Protein 7TEC (pdb70)

Organism: Listeria monocytogenes (NCBI:txid1639)

Secondary structure (DSSP, 8-state):
--TTTSSS--B-HHHHHHHS---HHHHHHTTTTTS---EE-TTS-EEBPHHHHHHHHHHHHHHHS---SS--

Structure (mmCIF, N/CA/C/O backbone):
data_7TEC
#
_entry.id   7TEC
#
_cell.length_a   28.632
_cell.length_b   47.717
_cell.length_c   121.410
_cell.angle_alpha   90.000
_cell.angle_beta   90.000
_cell.angle_gamma   90.000
#
_symmetry.space_group_name_H-M   'P 2 2 21'
#
loop_
_entity.id
_entity.type
_entity.pdbx_description
1 polymer 'HTH-type transcriptional regulator GlnR'
2 polymer "DNA (5'-D(*CP*GP*TP*GP*TP*CP*AP*GP*AP*TP*AP*AP*TP*CP*TP*GP*AP*CP*AP*CP*G)-3')"
#
loop_
_atom_site.group_PDB
_atom_site.id
_atom_site.type_symbol
_atom_site.label_atom_id
_atom_site.label_alt_id
_atom_site.label_comp_id
_atom_site.label_asym_id
_atom_site.label_entity_id
_atom_site.label_seq_id
_atom_site.pdbx_PDB_ins_code
_atom_site.Cartn_x
_atom_site.Cartn_y
_atom_site.Cartn_z
_atom_site.occupancy
_atom_site.B_iso_or_equiv
_atom_site.auth_seq_id
_atom_site.auth_comp_id
_atom_site.auth_asym_id
_atom_site.auth_atom_id
_atom_site.pdbx_PDB_model_num
ATOM 1 N N . GLU A 1 6 ? 9.804 30.811 30.048 1.00 82.68 2 GLU A N 1
ATOM 2 C CA . GLU A 1 6 ? 9.002 30.152 31.083 1.00 85.67 2 GLU A CA 1
ATOM 3 C C . GLU A 1 6 ? 7.979 29.254 30.403 1.00 94.16 2 GLU A C 1
ATOM 4 O O . GLU A 1 6 ? 7.238 28.493 31.058 1.00 81.92 2 GLU A O 1
ATOM 6 N N . LYS A 1 7 ? 7.959 29.360 29.068 1.00 105.93 3 LYS A N 1
ATOM 7 C CA . LYS A 1 7 ? 7.048 28.620 28.204 1.00 98.32 3 LYS A CA 1
ATOM 8 C C . LYS A 1 7 ? 7.725 27.485 27.455 1.00 94.42 3 LYS A C 1
ATOM 9 O O . LYS A 1 7 ? 7.131 26.412 27.323 1.00 88.79 3 LYS A O 1
ATOM 11 N N . GLU A 1 8 ? 8.952 27.690 26.970 1.00 100.99 4 GLU A N 1
ATOM 12 C CA . GLU A 1 8 ? 9.706 26.658 26.263 1.00 98.87 4 GLU A CA 1
ATOM 13 C C . GLU A 1 8 ? 10.402 25.695 27.217 1.00 97.72 4 GLU A C 1
ATOM 14 O O . GLU A 1 8 ? 11.416 25.091 26.847 1.00 93.99 4 GLU A O 1
ATOM 16 N N . ILE A 1 9 ? 9.898 25.571 28.445 1.00 99.36 5 ILE A N 1
ATOM 17 C CA . ILE A 1 9 ? 10.399 24.618 29.424 1.00 101.23 5 ILE A CA 1
ATOM 18 C C . ILE A 1 9 ? 9.301 23.671 29.898 1.00 94.58 5 ILE A C 1
ATOM 19 O O . ILE A 1 9 ? 9.473 22.446 29.901 1.00 88.45 5 ILE A O 1
ATOM 24 N N . ARG A 1 10 ? 8.142 24.225 30.275 1.00 92.29 6 ARG A N 1
ATOM 25 C CA . ARG A 1 10 ? 7.030 23.387 30.714 1.00 82.98 6 ARG A CA 1
ATOM 26 C C . ARG A 1 10 ? 6.474 22.566 29.560 1.00 72.49 6 ARG A C 1
ATOM 27 O O . ARG A 1 10 ? 6.068 21.414 29.752 1.00 58.17 6 ARG A O 1
ATOM 29 N N . ARG A 1 11 ? 6.461 23.140 28.351 1.00 77.76 7 ARG A N 1
ATOM 30 C CA . ARG A 1 11 ? 5.895 22.450 27.194 1.00 73.92 7 ARG A CA 1
ATOM 31 C C . ARG A 1 11 ? 6.835 21.360 26.685 1.00 64.99 7 ARG A C 1
ATOM 32 O O . ARG A 1 11 ? 6.503 20.168 26.737 1.00 53.34 7 ARG A O 1
ATOM 34 N N . SER A 1 12 ? 8.038 21.748 26.263 1.00 62.05 8 SER A N 1
ATOM 35 C CA . SER A 1 12 ? 9.063 20.849 25.750 1.00 61.90 8 SER A CA 1
ATOM 36 C C . SER A 1 12 ? 9.480 19.751 26.732 1.00 70.39 8 SER A C 1
ATOM 37 O O . SER A 1 12 ? 10.343 18.938 26.366 1.00 66.65 8 SER A O 1
ATOM 40 N N . MET A 1 13 ? 8.950 19.726 27.963 1.00 81.40 9 MET A N 1
ATOM 41 C CA . MET A 1 13 ? 9.244 18.632 28.892 1.00 85.45 9 MET A CA 1
ATOM 42 C C . MET A 1 13 ? 8.418 17.407 28.530 1.00 84.44 9 MET A C 1
ATOM 43 O O . MET A 1 13 ? 7.184 17.499 28.476 1.00 81.98 9 MET A O 1
ATOM 48 N N . PRO A 1 14 ? 9.040 16.238 28.282 1.00 83.82 10 PRO A N 1
ATOM 49 C CA . PRO A 1 14 ? 8.265 15.052 27.893 1.00 75.22 10 PRO A CA 1
ATOM 50 C C . PRO A 1 14 ? 7.438 14.495 29.045 1.00 65.17 10 PRO A C 1
ATOM 51 O O . PRO A 1 14 ? 7.975 13.960 30.018 1.00 64.24 10 PRO A O 1
ATOM 55 N N . LEU A 1 15 ? 6.144 14.593 28.927 1.00 57.97 11 LEU A N 1
ATOM 56 C CA . LEU A 1 15 ? 5.246 14.305 30.031 1.00 52.99 11 LEU A CA 1
ATOM 57 C C . LEU A 1 15 ? 4.161 13.299 29.687 1.00 55.49 11 LEU A C 1
ATOM 58 O O . LEU A 1 15 ? 3.812 12.473 30.542 1.00 55.22 11 LEU A O 1
ATOM 63 N N . PHE A 1 16 ? 3.517 13.365 28.275 1.00 51.02 12 PHE A N 1
ATOM 64 C CA . PHE A 1 16 ? 2.402 12.473 27.995 1.00 43.66 12 PHE A CA 1
ATOM 65 C C . PHE A 1 16 ? 2.877 11.217 27.278 1.00 43.03 12 PHE A C 1
ATOM 66 O O . PHE A 1 16 ? 3.849 11.247 26.509 1.00 39.91 12 PHE A O 1
ATOM 74 N N . PRO A 1 17 ? 2.180 10.120 27.520 1.00 38.84 13 PRO A N 1
ATOM 75 C CA . PRO A 1 17 ? 2.372 8.9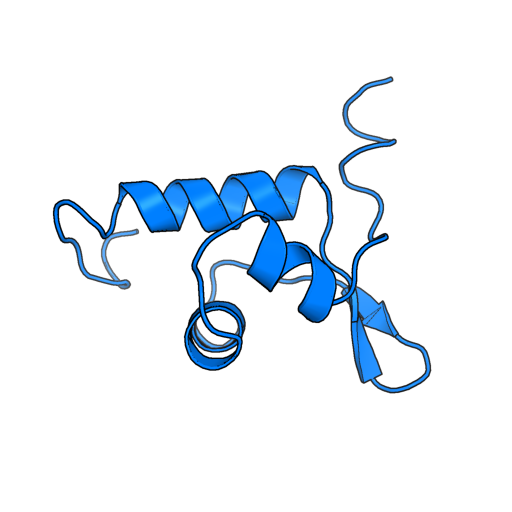09 26.732 1.00 37.23 13 PRO A CA 1
ATOM 76 C C . PRO A 1 17 ? 1.490 8.995 25.486 1.00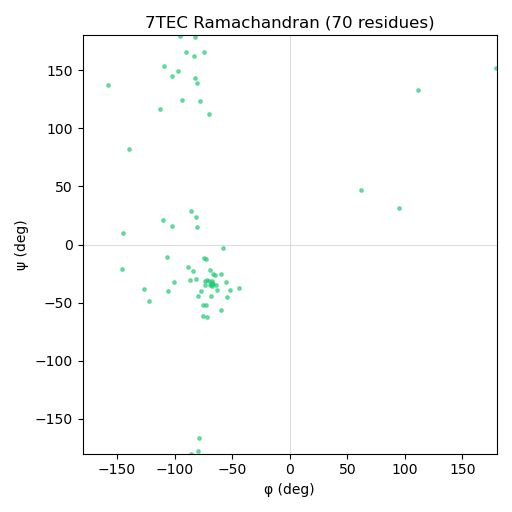 39.79 13 PRO A C 1
ATOM 77 O O . PRO A 1 17 ? 0.744 9.955 25.283 1.00 39.04 13 PRO A O 1
ATOM 81 N N . ILE A 1 18 ? 1.556 7.951 24.660 1.00 43.37 14 ILE A N 1
ATOM 82 C CA . ILE A 1 18 ? 0.902 8.016 23.361 1.00 47.50 14 ILE A CA 1
ATOM 83 C C . ILE A 1 18 ? -0.611 7.884 23.468 1.00 52.86 14 ILE A C 1
ATOM 84 O O . ILE A 1 18 ? -1.324 8.180 22.497 1.00 41.73 14 ILE A O 1
ATOM 89 N N . GLY A 1 19 ? -1.119 7.496 24.642 1.00 55.38 15 GLY A N 1
ATOM 90 C CA . GLY A 1 19 ? -2.537 7.348 24.855 1.00 54.42 15 GLY A CA 1
ATOM 91 C C . GLY A 1 19 ? -3.246 8.685 24.918 1.00 56.54 15 GLY A C 1
ATOM 92 O O . GLY A 1 19 ? -4.109 8.991 24.090 1.00 53.08 15 GLY A O 1
ATOM 93 N N . PRO A 1 20 ? -2.896 9.507 25.914 1.00 59.29 16 PRO A N 1
ATOM 94 C CA . PRO A 1 20 ? -3.526 10.832 26.033 1.00 60.17 16 PRO A CA 1
ATOM 95 C C . PRO A 1 20 ? -3.419 11.696 24.782 1.00 65.28 16 PRO A C 1
ATOM 96 O O . PRO A 1 20 ? -4.327 12.495 24.519 1.00 69.52 16 PRO A O 1
ATOM 100 N N . VAL A 1 21 ? -2.338 11.570 24.004 1.00 63.96 17 VAL A N 1
ATOM 101 C CA . VAL A 1 21 ? -2.191 12.377 22.793 1.00 58.80 17 VAL A CA 1
ATOM 102 C C . VAL A 1 21 ? -3.136 11.883 21.697 1.00 54.21 17 VAL A C 1
ATOM 103 O O . VAL A 1 21 ? -3.633 12.680 20.886 1.00 52.35 17 VAL A O 1
ATOM 107 N N . MET A 1 22 ? -3.428 10.579 21.668 1.00 51.10 18 MET A N 1
ATOM 108 C CA . MET A 1 22 ? -4.526 10.096 20.836 1.00 54.85 18 MET A CA 1
ATOM 109 C C . MET A 1 22 ? -5.865 10.723 21.219 1.00 61.34 18 MET A C 1
ATOM 110 O O . MET A 1 22 ? -6.750 10.818 20.369 1.00 75.56 18 MET A O 1
ATOM 115 N N . LYS A 1 23 ? -6.034 11.167 22.462 1.00 48.79 19 LYS A N 1
ATOM 116 C CA . LYS A 1 23 ? -7.287 11.797 22.844 1.00 41.91 19 LYS A CA 1
ATOM 117 C C . LYS A 1 23 ? -7.316 13.245 22.379 1.00 41.54 19 LYS A C 1
ATOM 118 O O . LYS A 1 23 ? -8.316 13.6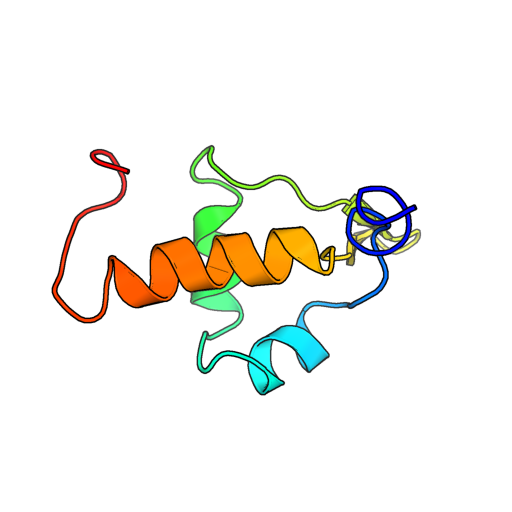84 21.810 1.00 47.56 19 LYS A O 1
ATOM 124 N N . LEU A 1 24 ? -6.219 13.988 22.569 1.00 46.02 20 LEU A N 1
ATOM 125 C CA . LEU A 1 24 ? -6.174 15.389 22.144 1.00 56.78 20 LEU A CA 1
ATOM 126 C C . LEU A 1 24 ? -6.395 15.518 20.647 1.00 59.01 20 LEU A C 1
ATOM 127 O O . LEU A 1 24 ? -7.279 16.252 20.189 1.00 58.74 20 LEU A O 1
ATOM 132 N N . THR A 1 25 ? -5.565 14.835 19.870 1.00 63.64 21 THR A N 1
ATOM 133 C CA . THR A 1 25 ? -5.734 14.749 18.432 1.00 63.97 21 THR A CA 1
ATOM 134 C C . THR A 1 25 ? -6.797 13.703 18.114 1.00 64.52 21 THR A C 1
ATOM 135 O O . THR A 1 25 ? -7.429 13.123 19.002 1.00 69.43 21 THR A O 1
ATOM 139 N N . ASP A 1 26 ? -7.026 13.472 16.830 1.00 55.28 22 ASP A N 1
ATOM 140 C CA . ASP A 1 26 ? -7.771 12.299 16.409 1.00 62.12 22 ASP A CA 1
ATOM 141 C C . ASP A 1 26 ? -6.856 11.304 15.712 1.00 66.94 22 ASP A C 1
ATOM 142 O O . ASP A 1 26 ? -7.322 10.435 14.968 1.00 85.40 22 ASP A O 1
ATOM 147 N N . LEU A 1 27 ? -5.558 11.410 15.973 1.00 55.83 23 LEU A N 1
ATOM 148 C CA . LEU A 1 27 ? -4.539 10.582 15.342 1.00 49.33 23 LEU A CA 1
ATOM 149 C C . LEU A 1 27 ? -4.440 9.204 16.008 1.00 44.01 23 LEU A C 1
ATOM 150 O O . LEU A 1 27 ? -4.513 9.067 17.241 1.00 41.41 23 LEU A O 1
ATOM 155 N N . THR A 1 28 ? -4.282 8.180 15.173 1.00 43.69 24 THR A N 1
ATOM 156 C CA . THR A 1 28 ? -4.059 6.811 15.624 1.00 42.92 24 THR A CA 1
ATOM 157 C C . THR A 1 28 ? -2.595 6.567 15.961 1.00 43.09 24 THR A C 1
ATOM 158 O O . THR A 1 28 ? -1.694 7.072 15.285 1.00 47.05 24 THR A O 1
ATOM 162 N N . ALA A 1 29 ? -2.370 5.760 17.011 1.00 41.60 25 ALA A N 1
ATOM 163 C CA . ALA A 1 29 ? -1.017 5.372 17.406 1.00 41.59 25 ALA A CA 1
ATOM 164 C C . ALA A 1 29 ? -0.176 4.986 16.206 1.00 43.23 25 ALA A C 1
ATOM 165 O O . ALA A 1 29 ? 1.015 5.319 16.143 1.00 43.89 25 ALA A O 1
ATOM 167 N N . ARG A 1 30 ? -0.793 4.313 15.229 1.00 49.66 26 ARG A N 1
ATOM 168 C CA . ARG A 1 30 ? -0.087 3.940 14.009 1.00 48.42 26 ARG A CA 1
ATOM 169 C C . ARG A 1 30 ? 0.358 5.173 13.228 1.00 47.49 26 ARG A C 1
ATOM 170 O O . ARG A 1 30 ? 1.475 5.198 12.701 1.00 52.27 26 ARG A O 1
ATOM 178 N N . GLN A 1 31 ? -0.479 6.222 13.171 1.00 46.83 27 GLN A N 1
ATOM 179 C CA . GLN A 1 31 ? -0.064 7.462 12.510 1.00 48.11 27 GLN A CA 1
ATOM 180 C C . GLN A 1 31 ? 1.039 8.157 13.283 1.00 54.10 27 GLN A C 1
ATOM 181 O O . GLN A 1 31 ? 2.014 8.632 12.692 1.00 60.41 27 GLN A O 1
ATOM 187 N N . ILE A 1 32 ? 0.886 8.240 14.609 1.00 52.83 28 ILE A N 1
ATOM 188 C CA . ILE A 1 32 ? 1.774 9.037 15.449 1.00 46.02 28 ILE A CA 1
ATOM 189 C C . ILE A 1 32 ? 3.142 8.403 15.513 1.00 46.78 28 ILE A C 1
ATOM 190 O O . ILE A 1 32 ? 4.152 9.097 15.669 1.00 47.84 28 ILE A O 1
ATOM 195 N N . ARG A 1 33 ? 3.194 7.074 15.426 1.00 46.49 29 ARG A N 1
ATOM 196 C CA . ARG A 1 33 ? 4.464 6.368 15.381 1.00 47.50 29 ARG A CA 1
ATOM 197 C C . ARG A 1 33 ? 5.004 6.207 13.972 1.00 49.70 29 ARG A C 1
ATOM 198 O O . ARG A 1 33 ? 6.187 5.904 13.818 1.00 51.07 29 ARG A O 1
ATOM 206 N N . TYR A 1 34 ? 4.174 6.337 12.946 1.00 50.25 30 TYR A N 1
ATOM 207 C CA . TYR A 1 34 ? 4.734 6.372 11.606 1.00 52.62 30 TYR A CA 1
ATOM 208 C C . TYR A 1 34 ? 5.567 7.631 11.414 1.00 54.14 30 TYR A C 1
ATOM 209 O O . TYR A 1 34 ? 6.584 7.605 10.713 1.00 56.88 30 TYR A O 1
ATOM 218 N N . TYR A 1 35 ? 5.175 8.741 12.044 1.00 53.33 31 TYR A N 1
ATOM 219 C CA . TYR A 1 35 ? 5.957 9.956 11.836 1.00 55.19 31 TYR A CA 1
ATOM 220 C C . TYR A 1 35 ? 7.296 9.894 12.564 1.00 59.20 31 TYR A C 1
ATOM 221 O O . TYR A 1 35 ? 8.178 10.720 12.299 1.00 62.12 31 TYR A O 1
ATOM 230 N N . GLU A 1 36 ? 7.472 8.921 13.455 1.00 64.67 32 GLU A N 1
ATOM 231 C CA . GLU A 1 36 ? 8.706 8.822 14.225 1.00 72.01 32 GLU A CA 1
ATOM 232 C C . GLU A 1 36 ? 9.842 8.274 13.375 1.00 78.64 32 GLU A C 1
ATOM 233 O O . GLU A 1 36 ? 10.931 8.862 13.320 1.00 74.98 32 GLU A O 1
ATOM 239 N N . ASP A 1 37 ? 9.609 7.133 12.717 1.00 95.48 33 ASP A N 1
ATOM 240 C CA . ASP A 1 37 ? 10.603 6.501 11.858 1.00 103.69 33 ASP A CA 1
ATOM 241 C C . ASP A 1 37 ? 10.653 7.151 10.492 1.00 103.42 33 ASP A C 1
ATOM 242 O O . ASP A 1 37 ? 11.192 6.554 9.553 1.00 115.60 33 ASP A O 1
ATOM 247 N N . GLN A 1 38 ? 10.069 8.341 10.360 1.00 89.34 34 GLN A N 1
ATOM 248 C CA . GLN A 1 38 ? 10.088 9.085 9.115 1.00 78.04 34 GLN A CA 1
ATOM 249 C C . GLN A 1 38 ? 11.020 10.288 9.122 1.00 79.74 34 GLN A C 1
ATOM 250 O O . GLN A 1 38 ? 11.291 10.836 8.050 1.00 85.95 34 GLN A O 1
ATOM 256 N N . GLY A 1 39 ? 11.548 10.684 10.278 1.00 80.88 35 GLY A N 1
ATOM 257 C CA . GLY A 1 39 ? 12.615 11.667 10.328 1.00 86.32 35 GLY A CA 1
ATOM 258 C C . GLY A 1 39 ? 12.160 13.093 10.555 1.00 86.65 35 GLY A C 1
ATOM 259 O O . GLY A 1 39 ? 12.788 14.038 10.050 1.00 89.70 35 GLY A O 1
ATOM 260 N N . LEU A 1 40 ? 11.049 13.257 11.295 1.00 79.43 36 LEU A N 1
ATOM 261 C CA . LEU A 1 40 ? 10.540 14.588 11.604 1.00 75.21 36 LEU A CA 1
ATOM 262 C C . LEU A 1 40 ? 9.912 14.726 12.991 1.00 68.41 36 LEU A C 1
ATOM 263 O O . LEU A 1 40 ? 9.238 15.734 13.242 1.00 66.90 36 LEU A O 1
ATOM 268 N N . ILE A 1 41 ? 10.044 13.737 13.873 1.00 65.81 37 ILE A N 1
ATOM 269 C CA . ILE A 1 41 ? 9.661 13.905 15.274 1.00 64.50 37 ILE A CA 1
ATOM 270 C C . ILE A 1 41 ? 10.417 12.869 16.094 1.00 77.30 37 ILE A C 1
ATOM 271 O O . ILE A 1 41 ? 10.549 11.709 15.689 1.00 85.18 37 ILE A O 1
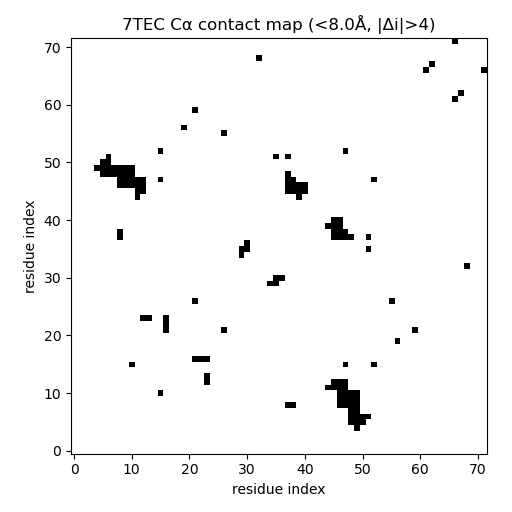ATOM 276 N N . HIS A 1 42 ? 10.927 13.301 17.250 1.00 75.14 38 HIS A N 1
ATOM 277 C CA . HIS A 1 42 ? 11.772 12.461 18.100 1.00 72.76 38 HIS A CA 1
ATOM 278 C C . HIS A 1 42 ? 11.398 12.682 19.564 1.00 72.18 38 HIS A C 1
ATOM 279 O O . HIS A 1 42 ? 12.032 13.465 20.280 1.00 79.32 38 HIS A O 1
ATOM 281 N N . PRO A 1 43 ? 10.345 12.010 20.029 1.00 60.89 39 PRO A N 1
ATOM 282 C CA . PRO A 1 43 ? 9.940 12.143 21.437 1.00 56.57 39 PRO A CA 1
ATOM 283 C C . PRO A 1 43 ? 10.752 11.228 22.347 1.00 51.97 39 PRO A C 1
ATOM 284 O O . PRO A 1 43 ? 11.388 10.269 21.906 1.00 52.65 39 PRO A O 1
ATOM 288 N N . ALA A 1 44 ? 10.718 11.545 23.640 1.00 51.30 40 ALA A N 1
ATOM 289 C CA . ALA A 1 44 ? 11.593 10.863 24.578 1.00 51.72 40 ALA A CA 1
ATOM 290 C C . ALA A 1 44 ? 11.096 9.449 24.842 1.00 49.64 40 ALA A C 1
ATOM 291 O O . ALA A 1 44 ? 9.956 9.095 24.539 1.00 47.68 40 ALA A O 1
ATOM 293 N N . ARG A 1 45 ? 11.966 8.638 25.436 1.00 50.36 41 ARG A N 1
ATOM 294 C CA . ARG A 1 45 ? 11.619 7.275 25.795 1.00 51.18 41 ARG A CA 1
ATOM 295 C C . ARG A 1 45 ? 11.502 7.130 27.303 1.00 56.66 41 ARG A C 1
ATOM 296 O O . ARG A 1 45 ? 12.127 7.857 28.081 1.00 61.90 41 ARG A O 1
ATOM 304 N N . ASN A 1 46 ? 10.696 6.163 27.695 1.00 57.60 42 ASN A N 1
ATOM 305 C CA . ASN A 1 46 ? 10.442 5.853 29.081 1.00 57.56 42 ASN A CA 1
ATOM 306 C C . ASN A 1 46 ? 11.561 4.981 29.627 1.00 47.32 42 ASN A C 1
ATOM 307 O O . ASN A 1 46 ? 12.484 4.581 28.916 1.00 48.33 42 ASN A O 1
ATOM 312 N N . GLN A 1 47 ? 11.463 4.646 30.905 1.00 51.44 43 GLN A N 1
ATOM 313 C CA . GLN A 1 47 ? 12.327 3.588 31.391 1.00 64.53 43 GLN A CA 1
ATOM 314 C C . GLN A 1 47 ? 11.936 2.264 30.753 1.00 62.73 43 GLN A C 1
ATOM 315 O O . GLN A 1 47 ? 12.774 1.362 30.617 1.00 68.51 43 GLN A O 1
ATOM 321 N N . GLY A 1 48 ? 10.674 2.146 30.341 1.00 49.91 44 GLY A N 1
ATOM 322 C CA . GLY A 1 48 ? 10.156 0.906 29.809 1.00 50.48 44 GLY A CA 1
ATOM 323 C C . GLY A 1 48 ? 10.063 0.947 28.306 1.00 53.59 44 GLY A C 1
ATOM 324 O O . GLY A 1 48 ? 9.401 0.118 27.669 1.00 52.17 44 GLY A O 1
ATOM 325 N N . ASN A 1 49 ? 10.767 1.924 27.743 1.00 59.12 45 ASN A N 1
ATOM 326 C CA . ASN A 1 49 ? 10.805 2.155 26.307 1.00 60.74 45 ASN A CA 1
ATOM 327 C C . ASN A 1 49 ? 9.405 2.487 25.790 1.00 54.57 45 ASN A C 1
ATOM 328 O O . ASN A 1 49 ? 8.922 1.877 24.840 1.00 50.94 45 ASN A O 1
ATOM 333 N N . HIS A 1 50 ? 8.720 3.398 26.484 1.00 47.06 46 HIS A N 1
ATOM 334 C CA . HIS A 1 50 ? 7.503 4.020 25.986 1.00 41.88 46 HIS A CA 1
ATOM 335 C C . HIS A 1 50 ? 7.872 5.346 25.337 1.00 42.78 46 HIS A C 1
ATOM 336 O O . HIS A 1 50 ? 9.034 5.749 25.328 1.00 44.46 46 HIS A O 1
ATOM 343 N N . ARG A 1 51 ? 6.888 6.058 24.806 1.00 41.96 47 ARG A N 1
ATOM 344 C CA . ARG A 1 51 ? 7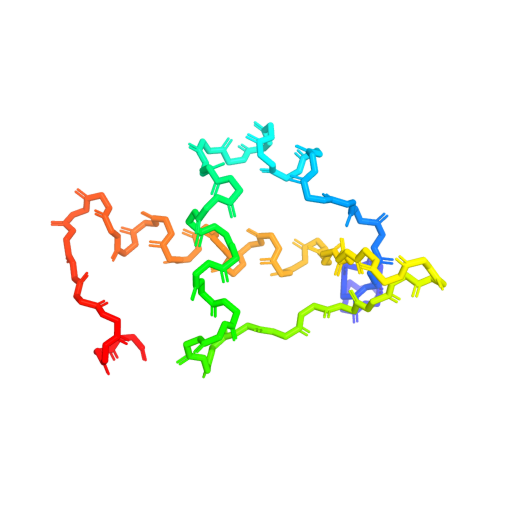.143 7.309 24.101 1.00 43.04 47 ARG A CA 1
ATOM 345 C C . ARG A 1 51 ? 6.535 8.428 24.928 1.00 43.91 47 ARG A C 1
ATOM 346 O O . ARG A 1 51 ? 5.325 8.442 25.166 1.00 51.00 47 ARG A O 1
ATOM 354 N N . LEU A 1 52 ? 7.382 9.329 25.413 1.00 54.04 48 LEU A N 1
ATOM 355 C CA . LEU A 1 52 ? 6.903 10.553 26.043 1.00 56.37 48 LEU A CA 1
ATOM 356 C C . LEU A 1 52 ? 6.852 11.630 24.980 1.00 51.99 48 LEU A C 1
ATOM 357 O O . LEU A 1 52 ? 7.838 11.870 24.283 1.00 46.55 48 LEU A O 1
ATOM 362 N N . TYR A 1 53 ? 5.677 12.222 24.838 1.00 55.88 49 TYR A N 1
ATOM 363 C CA . TYR A 1 53 ? 5.458 13.353 23.960 1.00 63.97 49 TYR A CA 1
ATOM 364 C C . TYR A 1 53 ? 5.411 14.636 24.779 1.00 65.07 49 TYR A C 1
ATOM 365 O O . TYR A 1 53 ? 4.950 14.644 25.927 1.00 5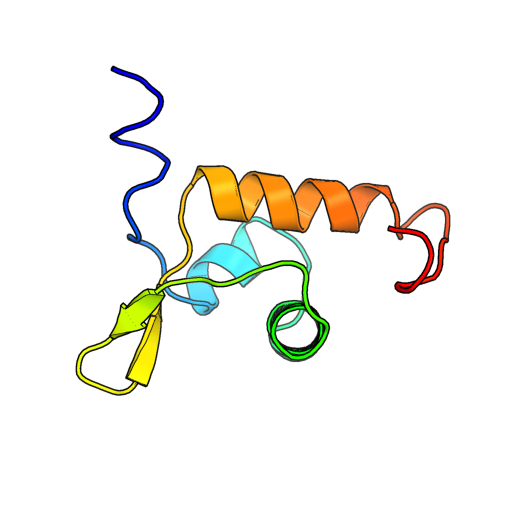8.54 49 TYR A O 1
ATOM 374 N N . SER A 1 54 ? 5.920 15.711 24.188 1.00 66.68 50 SER A N 1
ATOM 375 C CA . SER A 1 54 ? 5.892 17.015 24.825 1.00 73.04 50 SER A CA 1
ATOM 376 C C . SER A 1 54 ? 4.614 17.759 24.460 1.00 75.59 50 SER A C 1
ATOM 377 O O . SER A 1 54 ? 3.895 17.402 23.525 1.00 73.75 50 SER A O 1
ATOM 380 N N . LEU A 1 55 ? 4.340 18.820 25.219 1.00 76.12 51 LEU A N 1
ATOM 381 C CA . LEU A 1 55 ? 3.200 19.673 24.912 1.00 72.27 51 LEU A CA 1
ATOM 382 C C . LEU A 1 55 ? 3.407 20.423 23.600 1.00 78.54 51 LEU A C 1
ATOM 383 O O . LEU A 1 55 ? 2.442 20.653 22.865 1.00 82.66 51 LEU A O 1
ATOM 388 N N . GLN A 1 56 ? 4.649 20.793 23.269 1.00 78.26 52 GLN A N 1
ATOM 389 C CA . GLN A 1 56 ? 4.900 21.406 21.971 1.00 81.63 52 GLN A CA 1
ATOM 390 C C . GLN A 1 56 ? 5.091 20.363 20.884 1.00 86.92 52 GLN A C 1
ATOM 391 O O . GLN A 1 56 ? 4.912 20.673 19.702 1.00 95.12 52 GLN A O 1
ATOM 397 N N . ASP A 1 57 ? 5.470 19.142 21.256 1.00 84.29 53 ASP A N 1
ATOM 398 C CA . ASP A 1 57 ? 5.486 18.053 20.290 1.00 83.99 53 ASP A CA 1
ATOM 399 C C . ASP A 1 57 ? 4.067 17.687 19.876 1.00 74.88 53 ASP A C 1
ATOM 400 O O . ASP A 1 57 ? 3.830 17.337 18.717 1.00 77.87 53 ASP A O 1
ATOM 405 N N . ILE A 1 58 ? 3.112 17.78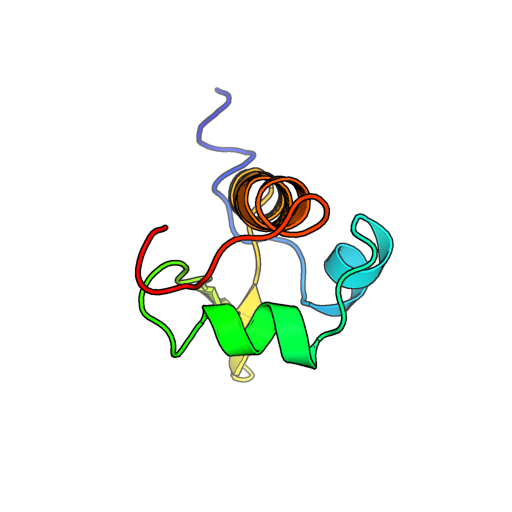9 20.803 1.00 59.51 54 ILE A N 1
ATOM 406 C CA . ILE A 1 58 ? 1.703 17.595 20.470 1.00 53.16 54 ILE A CA 1
ATOM 407 C C . ILE A 1 58 ? 1.244 18.666 19.496 1.00 57.49 54 ILE A C 1
ATOM 408 O O . ILE A 1 58 ? 0.394 18.428 18.628 1.00 58.89 54 ILE A O 1
ATOM 413 N N . ASP A 1 59 ? 1.772 19.876 19.644 1.00 68.00 55 ASP A N 1
ATOM 414 C CA . ASP A 1 59 ? 1.459 20.893 18.659 1.00 83.86 55 ASP A CA 1
ATOM 415 C C . ASP A 1 59 ? 2.076 20.533 17.305 1.00 85.64 55 ASP A C 1
ATOM 416 O O . ASP A 1 59 ? 1.489 20.840 16.263 1.00 96.70 55 ASP A O 1
ATOM 421 N N . VAL A 1 60 ? 3.225 19.840 17.299 1.00 75.18 56 VAL A N 1
ATOM 422 C CA . VAL A 1 60 ? 3.889 19.481 16.040 1.00 68.42 56 VAL A CA 1
ATOM 423 C C . VAL A 1 60 ? 3.130 18.367 15.333 1.00 55.92 56 VAL A C 1
ATOM 424 O O . VAL A 1 60 ? 3.100 18.297 14.099 1.00 57.34 56 VAL A O 1
ATOM 428 N N . LEU A 1 61 ? 2.545 17.459 16.109 1.00 53.14 57 LEU A N 1
ATOM 429 C CA . LEU A 1 61 ? 1.689 16.414 15.570 1.00 51.66 57 LEU A CA 1
ATOM 430 C C . LEU A 1 61 ? 0.382 16.974 15.026 1.00 51.87 57 LEU A C 1
ATOM 431 O O . LEU A 1 61 ? -0.299 16.308 14.240 1.00 54.76 57 LEU A O 1
ATOM 436 N N . LEU A 1 62 ? -0.015 18.158 15.483 1.00 52.47 58 LEU A N 1
ATOM 437 C CA . LEU A 1 62 ? -1.162 18.844 14.897 1.00 59.11 58 LEU A CA 1
ATOM 438 C C . LEU A 1 62 ? -0.770 19.700 13.687 1.00 61.53 58 LEU A C 1
ATOM 439 O O . LEU A 1 62 ? -1.583 19.890 12.769 1.00 58.56 58 LEU A O 1
ATOM 444 N N . GLU A 1 63 ? 0.462 20.231 13.686 1.00 60.85 59 GLU A N 1
ATOM 445 C CA . GLU A 1 63 ? 1.042 20.848 12.494 1.00 61.24 59 GLU A CA 1
ATOM 446 C C . GLU A 1 63 ? 0.961 19.907 11.294 1.00 62.99 59 GLU A C 1
ATOM 447 O O . GLU A 1 63 ? 0.726 20.344 10.161 1.00 63.64 59 GLU A O 1
ATOM 453 N N . ILE A 1 64 ? 1.182 18.610 11.532 1.00 66.49 60 ILE A N 1
ATOM 454 C CA . ILE A 1 64 ? 1.018 17.573 10.522 1.00 61.60 60 ILE A CA 1
ATOM 455 C C . ILE A 1 64 ? -0.447 17.241 10.311 1.00 63.28 60 ILE A C 1
ATOM 456 O O . ILE A 1 64 ? -0.890 17.017 9.176 1.00 67.70 60 ILE A O 1
ATOM 461 N N . LYS A 1 65 ? -1.217 17.196 11.394 1.00 68.71 61 LYS A N 1
ATOM 462 C CA . LYS A 1 65 ? -2.644 16.939 11.261 1.00 74.76 61 LYS A CA 1
ATOM 463 C C . LYS A 1 65 ? -3.282 17.928 10.289 1.00 79.95 61 LYS A C 1
ATOM 464 O O . LYS A 1 65 ? -4.050 17.531 9.404 1.00 81.60 61 LYS A O 1
ATOM 470 N N . ASP A 1 66 ? -2.949 19.219 10.413 1.00 76.59 62 ASP A N 1
ATOM 471 C CA . ASP A 1 66 ? -3.532 20.209 9.511 1.00 77.40 62 ASP A CA 1
ATOM 472 C C . ASP A 1 66 ? -2.962 20.107 8.096 1.00 82.20 62 ASP A C 1
ATOM 473 O O . ASP A 1 66 ? -3.662 20.416 7.124 1.00 87.92 62 ASP A O 1
ATOM 478 N N . TYR A 1 67 ? -1.708 19.678 7.951 1.00 74.56 63 TYR A N 1
ATOM 479 C CA . TYR A 1 67 ? -1.116 19.449 6.641 1.00 66.76 63 TYR A CA 1
ATOM 480 C C . TYR A 1 67 ? -1.426 18.064 6.101 1.00 65.64 63 TYR A C 1
ATOM 481 O O . TYR A 1 67 ? -0.599 17.491 5.388 1.00 67.43 63 TYR A O 1
ATOM 483 N N . LEU A 1 68 ? -2.558 17.483 6.486 1.00 66.17 64 LEU A N 1
ATOM 484 C CA . LEU A 1 68 ? -2.954 16.163 6.012 1.00 78.22 64 LEU A CA 1
ATOM 485 C C . LEU A 1 68 ? -4.455 16.018 5.836 1.00 82.98 64 LEU A C 1
ATOM 486 O O . LEU A 1 68 ? -4.888 15.107 5.116 1.00 81.08 64 LEU A O 1
ATOM 491 N N . ASN A 1 69 ? -5.264 16.851 6.496 1.00 87.01 65 ASN A N 1
ATOM 492 C CA . ASN A 1 69 ? -6.683 16.910 6.170 1.00 95.11 65 ASN A CA 1
ATOM 493 C C . ASN A 1 69 ? -6.910 17.520 4.796 1.00 108.62 65 ASN A C 1
ATOM 494 O O . ASN A 1 69 ? -7.841 17.123 4.084 1.00 116.82 65 ASN A O 1
ATOM 499 N N . ASP A 1 70 ? -6.082 18.495 4.414 1.00 107.05 66 ASP A N 1
ATOM 500 C CA . ASP A 1 70 ? -6.109 18.998 3.050 1.00 98.10 66 ASP A CA 1
ATOM 501 C C . ASP A 1 70 ? -5.324 18.098 2.110 1.00 86.42 66 ASP A C 1
ATOM 502 O O . ASP A 1 70 ? -5.684 17.983 0.940 1.00 88.03 66 ASP A O 1
ATOM 507 N N . GLY A 1 71 ? -4.296 17.416 2.606 1.00 77.35 67 GLY A N 1
ATOM 508 C CA . GLY A 1 71 ? -3.499 16.544 1.773 1.00 71.32 67 GLY A CA 1
ATOM 509 C C . GLY A 1 71 ? -2.094 17.066 1.551 1.00 72.98 67 GLY A C 1
ATOM 510 O O . GLY A 1 71 ? -1.900 18.258 1.283 1.00 75.16 67 GLY A O 1
ATOM 511 N N . LEU A 1 72 ? -1.107 16.180 1.712 1.00 72.15 68 LEU A N 1
ATOM 512 C CA . LEU A 1 72 ? 0.308 16.424 1.449 1.00 73.92 68 LEU A CA 1
ATOM 513 C C . LEU A 1 72 ? 1.061 15.150 1.798 1.00 72.32 68 LEU A C 1
ATOM 514 O O . LEU A 1 72 ? 0.618 14.374 2.644 1.00 69.45 68 LEU A O 1
ATOM 519 N N . ASN A 1 73 ? 2.186 14.931 1.142 1.00 74.40 69 ASN A N 1
ATOM 520 C CA . ASN A 1 73 ? 2.978 13.742 1.417 1.00 85.69 69 ASN A CA 1
ATOM 521 C C . ASN A 1 73 ? 3.783 13.947 2.701 1.00 93.16 69 ASN A C 1
ATOM 522 O O . ASN A 1 73 ? 3.509 14.842 3.506 1.00 95.83 69 ASN A O 1
ATOM 527 N N . ILE A 1 74 ? 4.761 13.076 2.932 1.00 91.32 70 ILE A N 1
ATOM 528 C CA . ILE A 1 74 ? 5.703 13.243 4.032 1.00 87.06 70 ILE A CA 1
ATOM 529 C C . ILE A 1 74 ? 7.043 13.806 3.582 1.00 89.82 70 ILE A C 1
ATOM 530 O O . ILE A 1 74 ? 7.675 14.560 4.329 1.00 80.51 70 ILE A O 1
ATOM 532 N N . ALA A 1 75 ? 7.479 13.479 2.365 1.00 105.31 71 ALA A N 1
ATOM 533 C CA . ALA A 1 75 ? 8.749 14.007 1.882 1.00 118.21 71 ALA A CA 1
ATOM 534 C C . ALA A 1 75 ? 8.688 15.517 1.721 1.00 127.73 71 ALA A C 1
ATOM 535 O O . ALA A 1 75 ? 9.721 16.193 1.807 1.00 140.41 71 ALA A O 1
ATOM 537 N N . GLY A 1 76 ? 7.492 16.064 1.503 1.00 118.35 72 GLY A N 1
ATOM 538 C CA . GLY A 1 76 ? 7.365 17.508 1.395 1.00 110.64 72 GLY A CA 1
ATOM 539 C C . GLY A 1 76 ? 7.510 18.203 2.736 1.00 100.15 72 GLY A C 1
ATO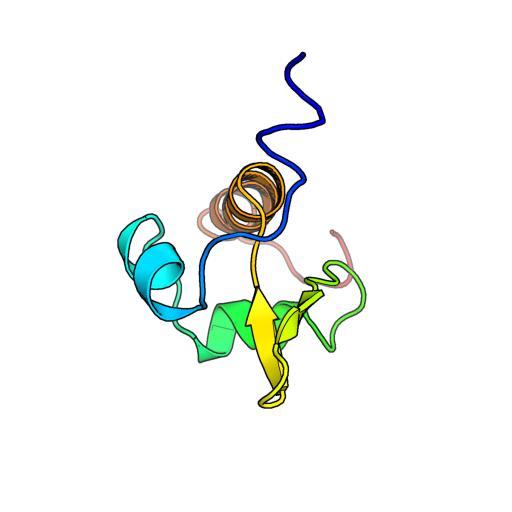M 540 O O . GLY A 1 76 ? 8.322 19.122 2.898 1.00 106.55 72 GLY A O 1
ATOM 541 N N . ILE A 1 77 ? 6.752 17.764 3.723 1.00 80.51 73 ILE A N 1
ATOM 542 C CA . ILE A 1 77 ? 6.966 18.313 5.031 1.00 76.76 73 ILE A CA 1
ATOM 543 C C . ILE A 1 77 ? 8.245 17.617 5.513 1.00 76.79 73 ILE A C 1
ATOM 544 O O . ILE A 1 77 ? 9.350 18.141 5.439 1.00 79.56 73 ILE A O 1
#

Sequence (72 aa):
EKEIRRSMPLFPIGPVMKLTDLTARQIRYYEDQGLIHPARNQGNHRLYSLQDIDVLLEIKDYLNDGLNIAGI

Nearest PDB structures (foldseek):
  7tec-assembly1_A-2  TM=1.014E+00  e=5.002E-14  Listeria monocytogenes
  4r4e-assembly1_B  TM=9.737E-01  e=3.440E-08  Bacillus subtilis subsp. subtilis str. 168
  4r4e-assembly1_A  TM=9.177E-01  e=1.532E-07  Bacillus subtilis subsp. subtilis str. 168
  4r24-assembly1_B  TM=9.261E-01  e=2.754E-05  Priestia megaterium WSH-002
  5i44-assembly4_I-2  TM=9.065E-01  e=2.264E-03  Bacillus subtilis subsp. subtilis str. 168

Foldseek 3Di:
DPCPQFVPFDDFPVVLCVVDVDDPVRVVVVCVLPDDPADADPVGTGGAGNVSSVVVVVVVVCPVVHDDSVVD

Solvent-accessible surface area: 4940 Å² total; per-residue (Å²): 125,80,79,113,71,23,44,119,58,121,43,55,34,38,65,0,78,177,110,4,128,6,71,15,175,68,0,99,102,22,39,105,78,76,56,23,95,11,40,112,64,186,56,97,117,45,26,0,1,86,81,25,6,93,55,0,72,106,3,66,104,32,73,123,121,46,87,118,41,108,60,80

Radius of gyration: 12.14 Å; Cα contacts (8 Å, |Δi|>4): 66; chains: 1; bounding box: 20×29×30 Å

B-factor: mean 64.35, std 23.48, range [20.0, 165.47]

InterPro domains:
  IPR000551 MerR-type HTH domain [PF13411] (14-79)
  IPR000551 MerR-type HTH domain [PS00552] (16-38)
  IPR000551 MerR-type HTH domain [PS50937] (12-80)
  IPR000551 MerR-type HTH domain [SM00422] (13-81)
  IPR009061 Putative DNA-binding domain superfamily [SSF46955] (13-104)
  IPR047057 MerR transcriptional regulator [PTHR30204] (11-104)